Protein AF-A0A8H5CXH0-F1 (afdb_monomer_lite)

Secondary structure (DSSP, 8-state):
-B-TTS-B-EEEPPTT-----SSEEEEEEEEEETTEEEEEEEEEEES---HHHHHHHHHHHTSHHHHHHH--

Radius of gyration: 13.75 Å; chains: 1; bounding box: 26×23×39 Å

Sequence (72 aa):
MCCSDGGEVVVKLLMGDSDLSTPFVEIVGKVVDNSTIQKACCISLGQELDLQLVDQVINLIHEPKYFNNIFS

Organism: NCBI:txid182062

Structure (mmCIF, N/CA/C/O backbone):
data_AF-A0A8H5CXH0-F1
#
_entry.id   AF-A0A8H5CXH0-F1
#
loop_
_atom_site.group_PDB
_atom_site.id
_atom_site.type_symbol
_atom_site.label_atom_id
_atom_site.label_alt_id
_atom_site.label_comp_id
_atom_site.label_asym_id
_atom_site.label_entity_id
_atom_site.label_seq_id
_atom_site.pdbx_PDB_ins_code
_atom_site.Cartn_x
_atom_site.Cartn_y
_atom_site.Cartn_z
_atom_site.occupancy
_atom_site.B_iso_or_equiv
_atom_site.auth_seq_id
_atom_site.auth_comp_id
_atom_site.auth_asym_id
_atom_site.auth_atom_id
_atom_site.pdbx_PDB_model_num
ATOM 1 N N . MET A 1 1 ? -3.691 -4.496 -10.560 1.00 81.31 1 MET A N 1
ATOM 2 C CA . MET A 1 1 ? -2.471 -4.789 -9.778 1.00 81.31 1 MET A CA 1
ATOM 3 C C . MET A 1 1 ? -2.896 -5.550 -8.543 1.00 81.31 1 MET A C 1
ATOM 5 O O . MET A 1 1 ? -3.908 -5.168 -7.967 1.00 81.31 1 MET A O 1
ATOM 9 N N . CYS A 1 2 ? -2.186 -6.625 -8.203 1.00 88.69 2 CYS A N 1
ATOM 10 C CA . CYS A 1 2 ? -2.495 -7.455 -7.039 1.00 88.69 2 CYS A CA 1
ATOM 11 C C . CYS A 1 2 ? -1.992 -6.788 -5.751 1.00 88.69 2 CYS A C 1
ATOM 13 O O . CYS A 1 2 ? -0.890 -6.239 -5.733 1.00 88.69 2 CYS A O 1
ATOM 15 N N . CYS A 1 3 ? -2.804 -6.841 -4.702 1.00 94.38 3 CYS A N 1
ATOM 16 C CA . CYS A 1 3 ? -2.529 -6.290 -3.378 1.00 94.38 3 CYS A CA 1
ATOM 17 C C . CYS A 1 3 ? -2.023 -7.382 -2.417 1.00 94.38 3 CYS A C 1
ATOM 19 O O . CYS A 1 3 ? -2.042 -8.571 -2.742 1.00 94.38 3 CYS A O 1
ATOM 21 N N . SER A 1 4 ? -1.564 -6.988 -1.225 1.00 96.56 4 SER A N 1
ATOM 22 C CA . SER A 1 4 ? -1.032 -7.912 -0.209 1.00 96.56 4 SER A CA 1
ATOM 23 C C . SER A 1 4 ? -2.064 -8.913 0.327 1.00 96.56 4 SER A C 1
ATOM 25 O O . SER A 1 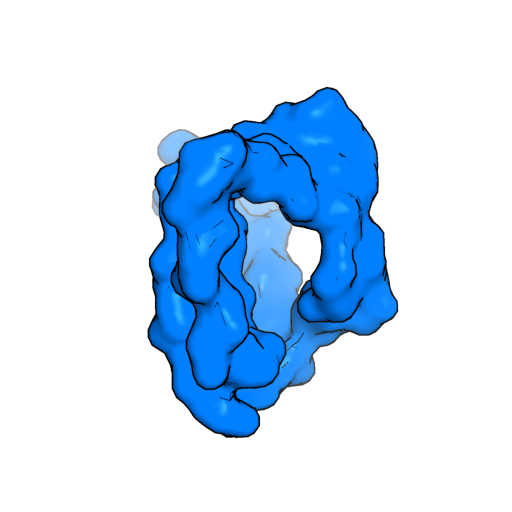4 ? -1.693 -10.013 0.723 1.00 96.56 4 SER A O 1
ATOM 27 N N . ASP A 1 5 ? -3.349 -8.561 0.277 1.00 95.25 5 ASP A N 1
ATOM 28 C CA . ASP A 1 5 ? -4.496 -9.397 0.657 1.00 95.25 5 ASP A CA 1
ATOM 29 C C . ASP A 1 5 ? -4.952 -10.358 -0.464 1.00 95.25 5 ASP A C 1
ATOM 31 O O . ASP A 1 5 ? -5.916 -11.108 -0.304 1.00 95.25 5 ASP A O 1
ATOM 35 N N . GLY A 1 6 ? -4.283 -10.331 -1.623 1.00 94.00 6 GLY A N 1
ATOM 36 C CA . GLY A 1 6 ? -4.672 -11.077 -2.822 1.00 94.00 6 GLY A CA 1
ATOM 37 C C . GLY A 1 6 ? -5.798 -10.431 -3.638 1.00 94.00 6 GLY A C 1
ATOM 38 O O . GLY A 1 6 ? -6.189 -10.986 -4.665 1.00 94.00 6 GLY A O 1
ATOM 39 N N . GLY A 1 7 ? -6.310 -9.269 -3.223 1.00 94.12 7 GLY A N 1
ATOM 40 C CA . GLY A 1 7 ? -7.254 -8.465 -3.993 1.00 94.12 7 GLY A CA 1
ATOM 41 C C . GLY A 1 7 ? -6.607 -7.788 -5.203 1.00 94.12 7 GLY A C 1
ATOM 42 O O . GLY A 1 7 ? -5.387 -7.795 -5.378 1.00 94.12 7 GLY A O 1
ATOM 43 N N . GLU A 1 8 ? -7.429 -7.168 -6.050 1.00 96.06 8 GLU A N 1
ATOM 44 C CA . GLU A 1 8 ? -6.960 -6.455 -7.239 1.00 96.06 8 GLU A CA 1
ATOM 45 C C . GLU A 1 8 ? -7.528 -5.039 -7.327 1.00 96.06 8 GLU A C 1
ATOM 47 O O . GLU A 1 8 ? -8.720 -4.811 -7.117 1.00 96.06 8 GLU A O 1
ATOM 52 N N . VAL A 1 9 ? -6.671 -4.089 -7.714 1.00 95.00 9 VAL A N 1
ATOM 53 C CA . VAL A 1 9 ? -7.055 -2.692 -7.963 1.00 95.00 9 VAL A CA 1
ATOM 54 C C . VAL A 1 9 ? -6.611 -2.205 -9.339 1.00 95.00 9 VAL A C 1
ATOM 56 O O . VAL A 1 9 ? -5.544 -2.569 -9.854 1.00 95.00 9 VAL A O 1
ATOM 59 N N . VAL A 1 10 ? -7.424 -1.340 -9.939 1.00 96.06 10 VAL A N 1
ATOM 60 C CA . VAL A 1 10 ? -7.116 -0.606 -11.167 1.00 96.06 10 VAL A CA 1
ATOM 61 C C . VAL A 1 10 ? -6.416 0.698 -10.798 1.00 96.06 10 VAL A C 1
ATOM 63 O O . VAL A 1 10 ? -6.938 1.509 -10.034 1.00 96.06 10 VAL A O 1
ATOM 66 N N .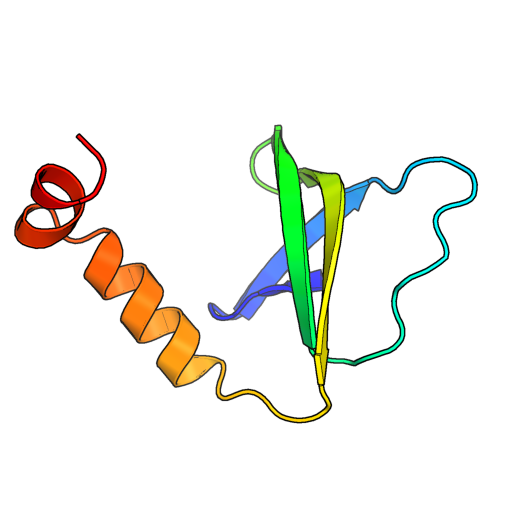 VAL A 1 11 ? -5.240 0.939 -11.375 1.00 93.88 11 VAL A N 1
ATOM 67 C CA . VAL A 1 11 ? -4.501 2.190 -11.163 1.00 93.88 11 VAL A CA 1
ATOM 68 C C . VAL A 1 11 ? -4.559 3.040 -12.421 1.00 93.88 11 VAL A C 1
ATOM 70 O O . VAL A 1 11 ? -4.053 2.656 -13.474 1.00 93.88 11 VAL A O 1
ATOM 73 N N . LYS A 1 12 ? -5.193 4.209 -12.310 1.00 93.62 12 LYS A N 1
ATOM 74 C CA . LYS A 1 12 ? -5.246 5.210 -13.376 1.00 93.62 12 LYS A CA 1
ATOM 75 C C . LYS A 1 12 ? -3.946 6.008 -13.371 1.00 93.62 12 LYS A C 1
ATOM 77 O O . LYS A 1 12 ? -3.670 6.738 -12.418 1.00 93.62 12 LYS A O 1
ATOM 82 N N . LEU A 1 13 ? -3.174 5.853 -14.442 1.00 89.94 13 LEU A N 1
ATOM 83 C CA . LEU A 1 13 ? -1.950 6.603 -14.708 1.00 89.94 13 LEU A CA 1
ATOM 84 C C . LEU A 1 13 ? -2.284 7.946 -15.368 1.00 89.94 13 LEU A C 1
ATOM 86 O O . LEU A 1 13 ? -3.270 8.058 -16.101 1.00 89.94 13 LEU A O 1
ATOM 90 N N . LEU A 1 14 ? -1.460 8.962 -15.120 1.00 82.81 14 LEU A N 1
ATOM 91 C CA . LEU A 1 14 ? -1.515 10.210 -15.878 1.00 82.81 14 LEU A CA 1
ATOM 92 C C . LEU A 1 14 ? -0.768 10.034 -17.212 1.00 82.81 14 LEU A C 1
ATOM 94 O O . LEU A 1 14 ? 0.042 9.121 -17.374 1.00 82.81 14 LEU A O 1
ATOM 98 N N . MET A 1 15 ? -1.056 10.872 -18.210 1.00 78.38 15 MET A N 1
ATOM 99 C CA . MET A 1 15 ? -0.331 10.803 -19.485 1.00 78.38 15 MET A CA 1
ATOM 100 C C . MET A 1 15 ? 1.168 11.067 -19.276 1.00 78.38 15 MET A C 1
ATOM 102 O O . MET A 1 15 ? 1.533 12.056 -18.648 1.00 78.38 15 MET A O 1
ATOM 106 N N . GLY A 1 16 ? 2.017 10.207 -19.848 1.00 75.44 16 GLY A N 1
ATOM 107 C CA . GLY A 1 16 ? 3.481 10.324 -19.773 1.00 75.44 16 GLY A CA 1
ATOM 108 C C . GLY A 1 16 ? 4.121 9.661 -18.551 1.00 75.44 16 GLY A C 1
ATOM 109 O O . GLY A 1 16 ? 5.320 9.804 -18.348 1.00 75.44 16 GLY A O 1
ATOM 110 N N . ASP A 1 17 ? 3.339 8.942 -17.750 1.00 75.06 17 ASP A N 1
ATOM 111 C CA . ASP A 1 17 ? 3.805 8.290 -16.531 1.00 75.06 17 ASP A CA 1
ATOM 112 C C . ASP A 1 17 ? 4.446 6.925 -16.851 1.00 75.06 17 ASP A C 1
ATOM 114 O O . ASP A 1 17 ? 3.767 6.017 -17.337 1.00 75.06 17 ASP A O 1
ATOM 118 N N . SER A 1 18 ? 5.762 6.800 -16.643 1.00 65.50 18 SER A N 1
ATOM 119 C CA . SER A 1 18 ? 6.580 5.672 -17.130 1.00 65.50 18 SER A CA 1
ATOM 120 C C . SER A 1 18 ? 7.127 4.730 -16.054 1.00 65.50 18 SER A C 1
ATOM 122 O O . SER A 1 18 ? 7.843 3.786 -16.383 1.00 65.50 18 SER A O 1
ATOM 124 N N . ASP A 1 19 ? 6.796 4.929 -14.780 1.00 66.56 19 ASP A N 1
ATOM 125 C CA . ASP A 1 19 ? 7.602 4.344 -13.702 1.00 66.56 19 ASP A CA 1
ATOM 126 C C . ASP A 1 19 ? 6.925 3.141 -13.028 1.00 66.56 19 ASP A C 1
ATOM 128 O O . ASP A 1 19 ? 6.370 3.226 -11.931 1.00 66.56 19 ASP A O 1
ATOM 132 N N . LEU A 1 20 ? 6.999 1.991 -13.704 1.00 76.00 20 LEU A N 1
ATOM 133 C CA . LEU A 1 20 ? 6.740 0.653 -13.154 1.00 76.00 20 LEU A CA 1
ATOM 134 C C . LEU A 1 20 ? 7.924 -0.253 -13.516 1.00 76.00 20 LEU A C 1
ATOM 136 O O . LEU A 1 20 ? 7.883 -0.999 -14.492 1.00 76.00 20 LEU A O 1
ATOM 140 N N . SER A 1 21 ? 9.020 -0.132 -12.769 1.00 83.62 21 SER A N 1
ATOM 141 C CA . SER A 1 21 ? 10.287 -0.818 -13.069 1.00 83.62 21 SER A CA 1
ATOM 142 C C . SER A 1 21 ? 10.511 -2.099 -12.261 1.00 83.62 21 SER A C 1
ATOM 144 O O . SER A 1 21 ? 11.407 -2.880 -12.586 1.00 83.62 21 SER A O 1
ATOM 146 N N . THR A 1 22 ? 9.717 -2.332 -11.214 1.00 91.94 22 THR A N 1
ATOM 147 C CA . THR A 1 22 ? 9.867 -3.462 -10.288 1.00 91.94 22 THR A CA 1
ATOM 148 C C . THR A 1 22 ? 8.542 -4.181 -10.045 1.00 91.94 22 THR A C 1
ATOM 150 O O . THR A 1 22 ? 7.488 -3.559 -10.178 1.00 91.94 22 THR A O 1
ATOM 153 N N . PRO A 1 23 ? 8.569 -5.478 -9.684 1.00 93.12 23 PRO A N 1
ATOM 154 C CA . PRO A 1 23 ? 7.353 -6.254 -9.438 1.00 93.12 23 PRO A CA 1
ATOM 155 C C . PRO A 1 23 ? 6.570 -5.760 -8.216 1.00 93.12 23 PRO A C 1
ATOM 157 O O . PRO A 1 23 ? 5.345 -5.838 -8.213 1.00 93.12 23 PRO A O 1
ATOM 160 N N . PHE A 1 24 ? 7.261 -5.222 -7.208 1.00 95.69 24 PHE A N 1
ATOM 161 C CA . PHE A 1 24 ? 6.636 -4.633 -6.029 1.00 95.69 24 PHE A CA 1
ATOM 162 C C . PHE A 1 24 ? 6.784 -3.116 -6.061 1.00 95.69 24 PHE A C 1
ATOM 164 O O . PHE A 1 24 ? 7.884 -2.581 -6.243 1.00 95.69 24 PHE A O 1
ATOM 171 N N . VAL A 1 25 ? 5.658 -2.429 -5.898 1.00 94.25 25 VAL A N 1
ATOM 172 C CA . VAL A 1 25 ? 5.565 -0.970 -5.909 1.00 94.25 25 VAL A CA 1
ATOM 173 C C . VAL A 1 25 ? 4.557 -0.501 -4.868 1.00 94.25 25 VAL A C 1
ATOM 175 O O . VAL A 1 25 ? 3.555 -1.168 -4.619 1.00 94.25 25 VAL A O 1
ATOM 178 N N . GLU A 1 26 ? 4.802 0.669 -4.295 1.00 93.88 26 GLU A N 1
ATOM 179 C CA . GLU A 1 26 ? 3.836 1.397 -3.482 1.00 93.88 26 GLU A CA 1
ATOM 180 C C . GLU A 1 26 ? 3.175 2.473 -4.345 1.00 93.88 26 GLU A C 1
ATOM 182 O O . GLU A 1 26 ? 3.841 3.320 -4.949 1.00 93.88 26 GLU A O 1
ATOM 187 N N . ILE A 1 27 ? 1.846 2.432 -4.414 1.00 93.62 27 ILE A N 1
ATOM 188 C CA . ILE A 1 27 ? 1.043 3.398 -5.158 1.00 93.62 27 ILE A CA 1
ATOM 189 C C . ILE A 1 27 ? 0.400 4.357 -4.167 1.00 93.62 27 ILE A C 1
ATOM 191 O O . ILE A 1 27 ? -0.462 3.963 -3.386 1.00 93.62 27 ILE A O 1
ATOM 195 N N . VAL A 1 28 ? 0.767 5.634 -4.254 1.00 93.75 28 VAL A N 1
ATOM 196 C CA . VAL A 1 28 ? 0.137 6.706 -3.476 1.00 93.75 28 VAL A CA 1
ATOM 197 C C . VAL A 1 28 ? -0.771 7.499 -4.403 1.00 93.75 28 VAL A C 1
ATOM 199 O O . VAL A 1 28 ? -0.361 7.930 -5.485 1.00 93.75 28 VAL A O 1
ATOM 202 N N . GLY A 1 29 ? -2.022 7.702 -4.005 1.00 93.81 29 GLY A N 1
ATOM 203 C CA . GLY A 1 29 ? -2.998 8.355 -4.864 1.00 93.81 29 GLY A CA 1
ATOM 204 C C . GLY A 1 29 ? -4.347 8.573 -4.205 1.00 93.81 29 GLY A C 1
ATOM 205 O O . GLY A 1 29 ? -4.553 8.286 -3.028 1.00 93.81 29 GLY A O 1
ATOM 206 N N . LYS A 1 30 ? -5.282 9.092 -4.996 1.00 96.06 30 LYS A N 1
ATOM 207 C CA . LYS A 1 30 ? -6.659 9.317 -4.566 1.00 96.06 30 LYS A CA 1
ATOM 208 C C . LYS A 1 30 ? -7.510 8.097 -4.904 1.00 96.06 30 LYS A C 1
ATOM 210 O O . LYS A 1 30 ? -7.558 7.692 -6.065 1.00 96.06 30 LYS A O 1
ATOM 215 N N . VAL A 1 31 ? -8.230 7.560 -3.921 1.00 96.56 31 VAL A N 1
ATOM 216 C CA . VAL A 1 31 ? -9.272 6.548 -4.155 1.00 96.56 31 VAL A CA 1
ATOM 217 C C . VAL A 1 31 ? -10.407 7.187 -4.962 1.00 96.56 31 VAL A C 1
ATOM 219 O O . VAL A 1 31 ? -10.935 8.234 -4.583 1.00 96.56 31 VAL A O 1
ATOM 222 N N . VAL A 1 32 ? -10.739 6.593 -6.106 1.00 97.00 32 VAL A N 1
ATOM 223 C CA . VAL A 1 32 ? -11.799 7.068 -7.012 1.00 97.00 32 VAL A CA 1
ATOM 224 C C . VAL A 1 32 ? -13.098 6.310 -6.758 1.00 97.00 32 VAL A C 1
ATOM 226 O O . VAL A 1 32 ? -14.167 6.914 -6.730 1.00 97.00 32 VAL A O 1
ATOM 229 N N . ASP A 1 33 ? -12.985 5.001 -6.559 1.00 96.06 33 ASP A N 1
ATOM 230 C CA . ASP A 1 33 ? -14.064 4.076 -6.227 1.00 96.06 33 ASP A CA 1
ATOM 231 C C . ASP A 1 33 ? -13.474 2.845 -5.514 1.00 96.06 33 ASP A C 1
ATOM 233 O O . ASP A 1 33 ? -12.270 2.792 -5.256 1.00 96.06 33 ASP A O 1
ATOM 237 N N . ASN A 1 34 ? -14.319 1.864 -5.186 1.00 94.25 34 ASN A N 1
ATOM 238 C CA . ASN A 1 34 ? -13.957 0.706 -4.362 1.00 94.25 34 ASN A CA 1
ATOM 239 C C . ASN A 1 34 ? -12.790 -0.136 -4.905 1.00 94.25 34 ASN A C 1
ATOM 241 O O . ASN A 1 34 ? -12.203 -0.891 -4.137 1.00 94.25 34 ASN A O 1
ATOM 245 N N . SER A 1 35 ? -12.464 -0.049 -6.197 1.00 95.56 35 SER A N 1
ATOM 246 C CA . SER A 1 35 ? -11.378 -0.826 -6.804 1.00 95.56 35 SER A CA 1
ATOM 247 C C . SER A 1 35 ? -10.448 0.011 -7.681 1.00 95.56 35 SER A C 1
ATOM 249 O O . SER A 1 35 ? -9.622 -0.550 -8.401 1.00 95.56 35 SER A O 1
ATOM 251 N N . THR A 1 36 ? -10.536 1.344 -7.616 1.00 96.50 36 THR A N 1
ATOM 252 C CA . THR A 1 36 ? -9.765 2.239 -8.486 1.00 96.50 36 THR A CA 1
ATOM 253 C C . THR A 1 36 ? -9.041 3.332 -7.714 1.00 96.50 36 THR A C 1
ATOM 255 O O . THR A 1 36 ? -9.649 4.104 -6.970 1.00 96.50 36 THR A O 1
ATOM 258 N N . ILE A 1 37 ? -7.744 3.487 -7.993 1.00 95.88 37 ILE A N 1
ATOM 259 C CA . ILE A 1 37 ? -6.904 4.577 -7.479 1.00 95.88 37 ILE A CA 1
ATOM 260 C C . ILE A 1 37 ? -6.412 5.437 -8.648 1.00 95.88 37 ILE A C 1
ATOM 262 O O . ILE A 1 37 ? -5.908 4.928 -9.649 1.00 95.88 37 ILE A O 1
ATOM 266 N N . GLN A 1 38 ? -6.531 6.760 -8.527 1.00 94.88 38 GLN A N 1
ATOM 267 C CA . GLN A 1 38 ? -5.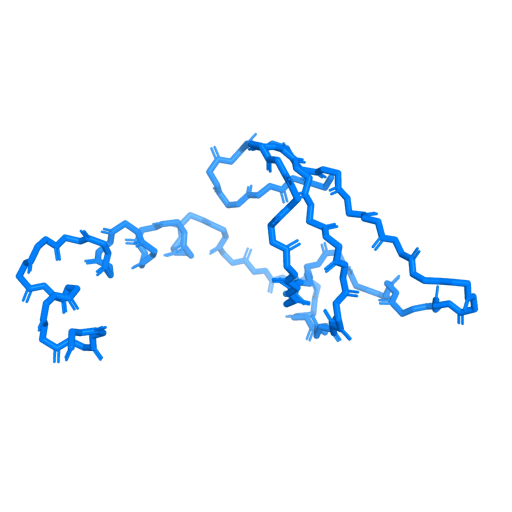838 7.715 -9.390 1.00 94.88 38 GLN A CA 1
ATOM 268 C C . GLN A 1 38 ? -4.453 7.996 -8.806 1.00 94.88 38 GLN A C 1
ATOM 270 O O . GLN A 1 38 ? -4.346 8.596 -7.734 1.00 94.88 38 GLN A O 1
ATOM 275 N N . LYS A 1 39 ? -3.402 7.550 -9.503 1.00 92.75 39 LYS A N 1
ATOM 276 C CA . LYS A 1 39 ? -2.020 7.640 -9.022 1.00 92.75 39 LYS A CA 1
ATOM 277 C C . LYS A 1 39 ? -1.559 9.095 -8.927 1.00 92.75 39 LYS A C 1
ATOM 279 O O . LYS A 1 39 ? -1.753 9.868 -9.860 1.00 92.75 39 LYS A O 1
ATOM 284 N N . ALA A 1 40 ? -0.906 9.429 -7.818 1.00 91.75 40 ALA A N 1
ATOM 285 C CA . ALA A 1 40 ? -0.142 10.662 -7.642 1.00 91.75 40 ALA A CA 1
ATOM 286 C C . ALA A 1 40 ? 1.371 10.383 -7.622 1.00 91.75 40 ALA A C 1
ATOM 288 O O . ALA A 1 40 ? 2.144 11.153 -8.182 1.00 91.75 40 ALA A O 1
ATOM 289 N N . CYS A 1 41 ? 1.788 9.269 -7.013 1.00 90.62 41 CYS A N 1
ATOM 290 C CA . CYS A 1 41 ? 3.182 8.839 -6.924 1.00 90.62 41 CYS A CA 1
ATOM 291 C C . CYS A 1 41 ? 3.286 7.304 -7.006 1.00 90.62 41 CYS A C 1
ATOM 293 O O . CYS A 1 41 ? 2.336 6.592 -6.677 1.00 90.62 41 CYS A O 1
ATOM 295 N N . CYS A 1 42 ? 4.435 6.809 -7.467 1.00 91.69 42 CYS A N 1
ATOM 296 C CA . CYS A 1 42 ? 4.824 5.399 -7.456 1.00 91.69 42 CYS A CA 1
ATOM 297 C C . CYS A 1 42 ? 6.202 5.296 -6.806 1.00 91.69 42 CYS A C 1
ATOM 299 O O . CYS A 1 42 ? 7.107 6.032 -7.200 1.00 91.69 42 CYS A O 1
ATOM 301 N N . ILE A 1 43 ? 6.372 4.389 -5.850 1.00 92.12 43 ILE A N 1
ATOM 302 C CA . ILE A 1 43 ? 7.666 4.102 -5.230 1.00 92.12 43 ILE A CA 1
ATOM 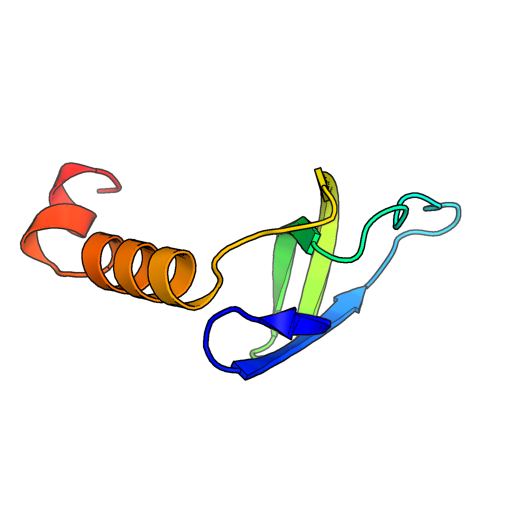303 C C . ILE A 1 43 ? 8.013 2.650 -5.540 1.00 92.12 43 ILE A C 1
ATOM 305 O O . ILE A 1 43 ? 7.214 1.745 -5.315 1.00 92.12 43 ILE A O 1
ATOM 309 N N . SER A 1 44 ? 9.209 2.418 -6.073 1.00 93.88 44 SER A N 1
ATOM 310 C CA . SER A 1 44 ? 9.723 1.068 -6.304 1.00 93.88 44 SER A CA 1
ATOM 311 C C . SER A 1 44 ? 10.153 0.432 -4.979 1.00 93.88 44 SER A C 1
ATOM 313 O O . SER A 1 44 ? 10.965 1.010 -4.259 1.00 93.88 44 SER A O 1
ATOM 315 N N . LEU A 1 45 ? 9.630 -0.761 -4.671 1.00 94.62 45 LEU A N 1
ATOM 316 C CA . LEU A 1 45 ? 9.966 -1.522 -3.457 1.00 94.62 45 LEU A CA 1
ATOM 317 C C . LEU A 1 45 ? 10.968 -2.659 -3.721 1.00 94.62 45 LEU A C 1
ATOM 319 O O . LEU A 1 45 ? 11.350 -3.379 -2.803 1.00 94.62 45 LEU A O 1
ATOM 323 N N . GLY A 1 46 ? 11.421 -2.811 -4.968 1.00 94.44 46 GLY A N 1
ATOM 324 C CA . GLY A 1 46 ? 12.397 -3.824 -5.362 1.00 94.44 46 GLY A CA 1
ATOM 325 C C . GLY A 1 46 ? 11.784 -5.131 -5.876 1.00 94.44 46 GLY A C 1
ATOM 326 O O . GLY A 1 46 ? 10.635 -5.183 -6.315 1.00 94.44 46 GLY A O 1
ATOM 327 N N . GLN A 1 47 ? 12.612 -6.178 -5.903 1.00 96.38 47 GLN A N 1
ATOM 328 C CA . GLN A 1 47 ? 12.295 -7.468 -6.535 1.00 96.38 47 GLN A CA 1
ATOM 329 C C . GLN A 1 47 ? 11.665 -8.486 -5.583 1.00 96.38 47 GLN A C 1
ATOM 331 O O . GLN A 1 47 ? 11.050 -9.438 -6.049 1.00 96.38 47 GLN A O 1
ATOM 336 N N . GLU A 1 48 ? 11.809 -8.293 -4.272 1.00 96.69 48 GLU A N 1
ATOM 337 C CA . GLU A 1 48 ? 11.348 -9.224 -3.244 1.00 96.69 48 GLU A CA 1
ATOM 338 C C . GLU A 1 48 ? 10.676 -8.446 -2.114 1.00 96.69 48 GLU A C 1
ATOM 340 O O . GLU A 1 48 ? 11.238 -7.478 -1.601 1.00 96.69 48 GLU A O 1
ATOM 345 N N . LEU A 1 49 ? 9.470 -8.870 -1.734 1.00 95.88 49 LEU A N 1
ATOM 346 C CA . LEU A 1 49 ? 8.707 -8.295 -0.634 1.00 95.88 49 LEU A CA 1
ATOM 347 C C . LEU A 1 49 ? 7.793 -9.366 -0.031 1.00 95.88 49 LEU A C 1
ATOM 349 O O . LEU A 1 49 ? 7.073 -10.053 -0.758 1.00 95.88 49 LEU A O 1
ATOM 353 N N . ASP A 1 50 ? 7.802 -9.499 1.294 1.00 97.25 50 ASP A N 1
ATOM 354 C CA . ASP A 1 50 ? 6.900 -10.407 2.006 1.00 97.25 50 ASP A CA 1
ATOM 355 C C . ASP A 1 50 ? 5.503 -9.780 2.122 1.00 97.25 50 ASP A C 1
ATOM 357 O O . ASP A 1 50 ? 5.207 -9.022 3.049 1.00 97.25 50 ASP A O 1
ATOM 361 N N . LEU A 1 51 ? 4.636 -10.090 1.156 1.00 96.75 51 LEU A N 1
ATOM 362 C CA . LEU A 1 51 ? 3.264 -9.585 1.134 1.00 96.75 51 LEU A CA 1
ATOM 363 C C . LEU A 1 51 ? 2.405 -10.106 2.296 1.00 96.75 51 LEU A C 1
ATOM 365 O O . LEU A 1 51 ? 1.460 -9.421 2.679 1.00 96.75 51 LEU A O 1
ATOM 369 N N . GLN A 1 52 ? 2.733 -11.259 2.893 1.00 97.31 52 GLN A N 1
ATOM 370 C CA . GLN A 1 52 ? 1.996 -11.762 4.056 1.00 97.31 52 GLN A CA 1
ATOM 371 C C . GLN A 1 52 ? 2.285 -10.906 5.288 1.00 97.31 52 GLN A C 1
ATOM 373 O O . GLN A 1 52 ? 1.363 -10.542 6.017 1.00 97.31 52 GLN A O 1
ATOM 378 N N . LEU A 1 53 ? 3.552 -10.541 5.502 1.00 97.75 53 LEU A N 1
ATOM 379 C CA . LEU A 1 53 ? 3.920 -9.625 6.578 1.00 97.75 53 LEU A CA 1
ATOM 380 C C . LEU A 1 53 ? 3.330 -8.226 6.350 1.00 97.75 53 LEU A C 1
ATOM 382 O O . LEU A 1 53 ? 2.829 -7.620 7.296 1.00 97.75 53 LEU A O 1
ATOM 386 N N . VAL A 1 54 ? 3.350 -7.722 5.110 1.00 97.50 54 VAL A N 1
ATOM 387 C CA . VAL A 1 54 ? 2.723 -6.432 4.766 1.00 97.50 54 VAL A CA 1
ATOM 388 C C . VAL A 1 54 ? 1.239 -6.439 5.136 1.00 97.50 54 VAL A C 1
ATOM 390 O O . VAL A 1 54 ? 0.793 -5.540 5.847 1.00 97.50 54 VAL A O 1
ATOM 393 N N . ASP A 1 55 ? 0.491 -7.468 4.732 1.00 98.00 55 ASP A N 1
ATOM 394 C CA . ASP A 1 55 ? -0.933 -7.593 5.056 1.00 98.00 55 ASP A CA 1
ATOM 395 C C . ASP A 1 55 ? -1.184 -7.641 6.574 1.00 98.00 55 ASP A C 1
ATOM 397 O O . ASP A 1 55 ? -2.033 -6.919 7.101 1.00 98.00 55 ASP A O 1
ATOM 401 N N . GLN A 1 56 ? -0.384 -8.417 7.314 1.00 98.00 56 GLN A N 1
ATOM 402 C CA . GLN A 1 56 ? -0.471 -8.482 8.777 1.00 98.00 56 GLN A CA 1
ATOM 403 C C . GLN A 1 56 ? -0.253 -7.116 9.437 1.00 98.00 56 GLN A C 1
ATOM 405 O O . GLN A 1 56 ? -0.992 -6.749 10.351 1.00 98.00 56 GLN A O 1
ATOM 410 N N . VAL A 1 57 ? 0.738 -6.348 8.976 1.00 96.50 57 VAL A N 1
ATOM 411 C CA . VAL A 1 57 ? 1.030 -5.010 9.509 1.00 96.50 57 VAL A CA 1
ATOM 412 C C . VAL A 1 57 ? -0.098 -4.030 9.186 1.00 96.50 57 VAL A C 1
ATOM 414 O O . VAL A 1 57 ? -0.499 -3.264 10.062 1.00 96.50 57 VAL A O 1
ATOM 417 N N . ILE A 1 58 ? -0.654 -4.069 7.973 1.00 95.62 58 ILE A N 1
ATOM 418 C CA . ILE A 1 58 ? -1.796 -3.227 7.592 1.00 95.62 58 ILE A CA 1
ATOM 419 C C . ILE A 1 58 ? -3.022 -3.548 8.452 1.00 95.62 58 ILE A C 1
ATOM 421 O O . ILE A 1 58 ? -3.661 -2.628 8.966 1.00 95.62 58 ILE A O 1
ATOM 425 N N . ASN A 1 59 ? -3.321 -4.827 8.677 1.00 96.19 59 ASN A N 1
ATOM 426 C CA . ASN A 1 59 ? -4.413 -5.240 9.557 1.00 96.19 59 ASN A CA 1
ATOM 427 C C . ASN A 1 59 ? -4.187 -4.778 11.005 1.00 96.19 59 ASN A C 1
ATOM 429 O O . ASN A 1 59 ? -5.108 -4.253 11.631 1.00 96.19 59 ASN A O 1
ATOM 433 N N . LEU A 1 60 ? -2.953 -4.892 11.512 1.00 96.06 60 LEU A N 1
ATOM 434 C CA . LEU A 1 60 ? -2.581 -4.404 12.841 1.00 96.06 60 LEU A CA 1
ATOM 435 C C . LEU A 1 60 ? -2.799 -2.889 12.962 1.00 96.06 60 LEU A C 1
ATOM 437 O O . LEU A 1 60 ? -3.393 -2.431 13.933 1.00 96.06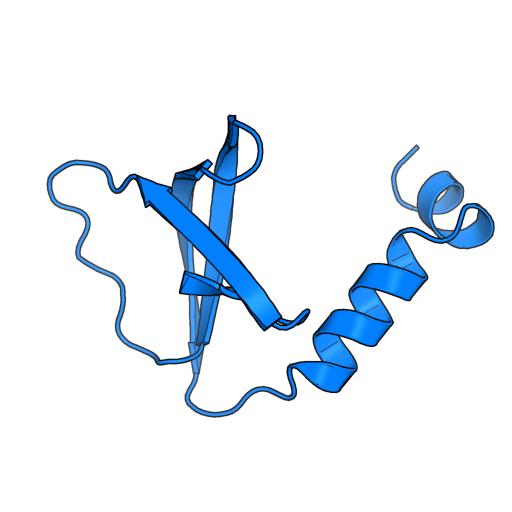 60 LEU A O 1
ATOM 441 N N . ILE A 1 61 ? -2.368 -2.110 11.967 1.00 95.19 61 ILE A N 1
ATOM 442 C CA . ILE A 1 61 ? -2.549 -0.651 11.928 1.00 95.19 61 ILE A CA 1
ATOM 443 C C . ILE A 1 61 ? -4.028 -0.262 12.055 1.00 95.19 61 ILE A C 1
ATOM 445 O O . ILE A 1 61 ? -4.346 0.693 12.763 1.00 95.19 61 ILE A O 1
ATOM 449 N N . HIS A 1 62 ? -4.924 -1.006 11.405 1.00 93.94 62 HIS A N 1
ATOM 450 C CA . HIS A 1 62 ? -6.361 -0.734 11.420 1.00 93.94 62 HIS A CA 1
ATOM 451 C C . HIS A 1 62 ? -7.083 -1.259 12.669 1.00 93.94 62 HIS A C 1
ATOM 453 O O . HIS A 1 62 ? -8.275 -0.988 12.834 1.00 93.94 62 HIS A O 1
ATOM 459 N N . GLU A 1 63 ? -6.409 -1.963 13.590 1.00 95.94 63 GLU A N 1
ATOM 460 C CA . GLU A 1 63 ? -7.04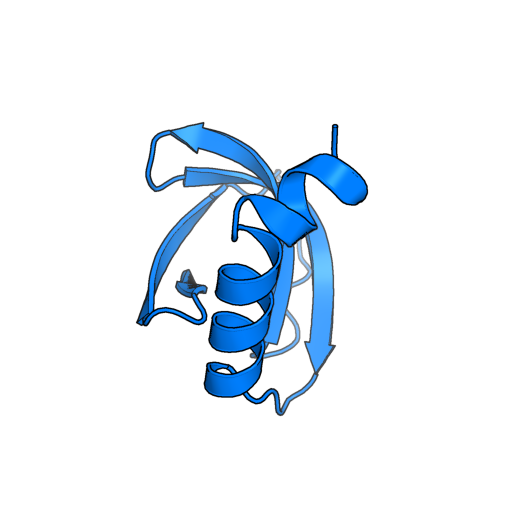4 -2.303 14.862 1.00 95.94 63 GLU A CA 1
ATOM 461 C C . GLU A 1 63 ? -7.357 -1.019 15.656 1.00 95.94 63 GLU A C 1
ATOM 463 O O . GLU A 1 63 ? -6.487 -0.150 15.789 1.00 95.94 63 GLU A O 1
ATOM 468 N N . PRO A 1 64 ? -8.546 -0.904 16.286 1.00 94.00 64 PRO A N 1
ATOM 469 C CA . PRO A 1 64 ? -8.979 0.329 16.951 1.00 94.00 64 PRO A CA 1
ATOM 470 C C . PRO A 1 64 ? -7.985 0.889 17.976 1.00 94.00 64 PRO A C 1
ATOM 472 O O . PRO A 1 64 ? -7.883 2.101 18.156 1.00 94.00 64 PRO A O 1
ATOM 475 N N . LYS A 1 65 ? -7.239 0.010 18.656 1.00 91.06 65 LYS A N 1
ATOM 476 C CA . LYS A 1 65 ? -6.254 0.396 19.673 1.00 91.06 65 LYS A CA 1
ATOM 477 C C . LYS A 1 65 ? -4.975 1.010 19.087 1.00 91.06 65 LYS A C 1
ATOM 479 O O . LYS A 1 65 ? -4.275 1.700 19.818 1.00 91.06 65 LYS A O 1
ATOM 484 N N . TYR A 1 66 ? -4.652 0.764 17.817 1.00 93.00 66 TYR A N 1
ATOM 485 C CA . TYR A 1 66 ? -3.496 1.369 17.146 1.00 93.00 66 TYR A CA 1
ATOM 486 C C . TYR A 1 66 ? -3.931 2.526 16.255 1.00 93.00 66 TYR A C 1
ATOM 488 O O . TYR A 1 66 ? -3.367 3.612 16.370 1.00 93.00 66 TYR A O 1
ATOM 496 N N . PHE A 1 67 ? -4.983 2.337 15.454 1.00 93.88 67 PHE A N 1
ATOM 497 C CA . PHE A 1 67 ? -5.458 3.348 14.514 1.00 93.88 67 PHE A CA 1
ATOM 498 C C . PHE A 1 67 ? -5.757 4.684 15.205 1.00 93.88 67 PHE A C 1
ATOM 500 O O . PHE A 1 67 ? -5.231 5.720 14.807 1.00 93.88 67 PHE A O 1
ATOM 507 N N . ASN A 1 68 ? -6.511 4.649 16.310 1.00 91.56 68 ASN A N 1
ATOM 508 C CA . ASN A 1 68 ? -6.901 5.856 17.043 1.00 91.56 68 ASN A CA 1
ATOM 509 C C . ASN A 1 68 ? -5.730 6.562 17.741 1.00 91.56 68 ASN A C 1
ATOM 511 O O . ASN A 1 68 ? -5.860 7.711 18.124 1.00 91.56 68 ASN A O 1
ATOM 515 N N . ASN A 1 69 ? -4.602 5.885 17.951 1.00 89.12 69 ASN A N 1
ATOM 516 C CA . ASN A 1 69 ? -3.440 6.498 18.594 1.00 89.12 69 ASN A CA 1
ATOM 517 C C . ASN A 1 69 ? -2.427 7.043 17.577 1.00 89.12 69 ASN A C 1
ATOM 519 O O . ASN A 1 69 ? -1.602 7.877 17.939 1.00 89.12 69 ASN A O 1
ATOM 523 N N . ILE A 1 70 ? -2.461 6.557 16.332 1.00 87.06 70 ILE A N 1
ATOM 524 C CA . ILE A 1 70 ? -1.506 6.932 15.280 1.00 87.06 70 ILE A CA 1
ATOM 525 C C . ILE A 1 70 ? -2.123 7.935 14.295 1.00 87.06 70 ILE A C 1
ATOM 527 O O . ILE A 1 70 ? -1.430 8.843 13.843 1.00 87.06 70 ILE A O 1
ATOM 531 N N . PHE A 1 71 ? -3.406 7.773 13.957 1.00 86.38 71 PHE A N 1
ATOM 532 C CA . PHE A 1 71 ? -4.043 8.459 12.828 1.00 86.38 71 PHE A CA 1
ATOM 533 C C . PHE A 1 71 ? -5.284 9.297 13.194 1.00 86.38 71 PHE A C 1
ATOM 535 O O . PHE A 1 71 ? -5.910 9.829 12.276 1.00 86.38 71 PHE A O 1
ATOM 542 N N . SER A 1 72 ? -5.657 9.423 14.481 1.00 65.06 72 SER A N 1
ATOM 543 C CA . SER A 1 72 ? -6.789 10.275 14.914 1.00 65.06 72 SER A CA 1
ATOM 544 C C . SER A 1 72 ? -6.389 11.717 15.192 1.00 65.06 72 SER A C 1
ATOM 546 O O . SER A 1 72 ? -5.422 11.888 15.970 1.00 65.06 72 SER A O 1
#

InterPro domains:
  IPR012340 Nucleic acid-binding, OB-fold [G3DSA:2.40.50.140] (1-72)
  IPR013970 Replication factor A protein 3 [PF08661] (3-65)

Foldseek 3Di:
DAALVRDAAAEAEDPPDDDDPEPDKDFDADDPDPRYGHGPDIGHPHHDDNSPVVVVVVVVCPDPVNVVVPPD

pLDDT: mean 91.65, std 7.53, range [65.06, 98.0]